Protein AF-A0A1A8GF34-F1 (afdb_monomer)

InterPro domains:
  IPR009286 Inositol-pentakisphosphate 2-kinase [PF06090] (14-112)
  IPR009286 Inositol-pentakisphosphate 2-kinase [PTHR14456] (5-123)

pLDDT: mean 77.31, std 20.71, range [37.12, 98.19]

Radius of gyration: 25.8 Å; Cα contacts (8 Å, |Δi|>4): 78; chains: 1; bounding box: 64×40×63 Å

Organism: NCBI:txid1143690

Sequence (151 aa):
LQDFPKERTRLQIDGPYNETFLEKVQKWTMEDNGSVEFAAAKVHQYRFAMTAKDCSLMVTLVSSEEEEEDNEDLPPQRHVFRPHPFSASVSILDLDPKPFDSISRQLRLDQKIVSCYLKTSGALPKGALPLLSNRITATERDDCRLLFHPM

Structure (mmCIF, N/CA/C/O backbone):
data_AF-A0A1A8GF34-F1
#
_entry.id   AF-A0A1A8GF34-F1
#
loop_
_atom_site.group_PDB
_atom_site.id
_atom_site.type_symbol
_atom_site.label_atom_id
_atom_site.label_alt_id
_atom_site.label_comp_id
_atom_site.label_asym_id
_atom_site.label_entity_id
_atom_site.label_seq_id
_atom_site.pdbx_PDB_ins_code
_atom_site.Cartn_x
_atom_site.Cartn_y
_atom_site.Cartn_z
_atom_site.occupancy
_atom_site.B_iso_or_equiv
_atom_site.auth_seq_id
_atom_site.auth_comp_id
_atom_site.auth_asym_id
_atom_site.auth_atom_id
_atom_site.pdbx_PDB_model_num
ATOM 1 N N . LEU A 1 1 ? -15.062 -2.455 11.975 1.00 71.94 1 LEU A N 1
ATOM 2 C CA . LEU A 1 1 ? -15.554 -1.565 10.889 1.00 71.94 1 LEU A CA 1
ATOM 3 C C . LEU A 1 1 ? -16.501 -2.265 9.919 1.00 71.94 1 LEU A C 1
ATOM 5 O O . LEU A 1 1 ? -17.323 -1.573 9.336 1.00 71.94 1 LEU A O 1
ATOM 9 N N . GLN A 1 2 ? -16.433 -3.592 9.747 1.00 74.69 2 GLN A N 1
ATOM 10 C CA . GLN A 1 2 ? -17.439 -4.330 8.968 1.00 74.69 2 GLN A CA 1
ATOM 11 C C . GLN A 1 2 ? -18.848 -4.174 9.572 1.00 74.69 2 GLN A C 1
ATOM 13 O O . GLN A 1 2 ? -19.808 -3.953 8.843 1.00 74.69 2 GLN A O 1
ATOM 18 N N . ASP A 1 3 ? -18.930 -4.114 10.904 1.00 85.06 3 ASP A N 1
ATOM 19 C CA . ASP A 1 3 ? -20.174 -3.864 11.651 1.00 85.06 3 ASP A CA 1
ATOM 20 C C . ASP A 1 3 ? -20.581 -2.377 11.713 1.00 85.06 3 ASP A C 1
ATOM 22 O O . ASP A 1 3 ? -21.645 -2.038 12.224 1.00 85.06 3 ASP A O 1
ATOM 26 N N . PHE A 1 4 ? -19.752 -1.470 11.176 1.00 89.38 4 PHE A N 1
ATOM 27 C CA . PHE A 1 4 ? -19.958 -0.015 11.219 1.00 89.38 4 PHE A CA 1
ATOM 28 C C . PHE A 1 4 ? -19.822 0.609 9.815 1.00 89.38 4 PHE A C 1
ATOM 30 O O . PHE A 1 4 ? -18.916 1.414 9.568 1.00 89.38 4 PHE A O 1
ATOM 37 N N . PRO A 1 5 ? -20.715 0.267 8.865 1.00 89.25 5 PRO A N 1
ATOM 38 C CA . PRO A 1 5 ? -20.575 0.655 7.458 1.00 89.25 5 PRO A CA 1
ATOM 39 C C . PRO A 1 5 ? -20.608 2.175 7.244 1.00 89.25 5 PRO A C 1
ATOM 41 O O . PRO A 1 5 ? -19.853 2.698 6.430 1.00 89.25 5 PRO A O 1
ATOM 44 N N . LYS A 1 6 ? -21.417 2.909 8.022 1.00 90.94 6 LYS A N 1
ATOM 45 C CA . LYS A 1 6 ? -21.498 4.379 7.935 1.00 90.94 6 LYS A CA 1
ATOM 46 C C . LYS A 1 6 ? -20.169 5.050 8.284 1.00 90.94 6 LYS A C 1
ATOM 48 O O . LYS A 1 6 ? -19.749 5.984 7.605 1.00 90.94 6 LYS A O 1
ATOM 53 N N . GLU A 1 7 ? -19.494 4.562 9.322 1.00 90.56 7 GLU A N 1
ATOM 54 C CA . GLU A 1 7 ? -18.187 5.091 9.716 1.00 90.56 7 GLU A CA 1
ATOM 55 C C . GLU A 1 7 ? -17.101 4.712 8.719 1.00 90.56 7 GLU A C 1
ATOM 57 O O . GLU A 1 7 ? -16.253 5.540 8.400 1.00 90.56 7 GLU A O 1
ATOM 62 N N . ARG A 1 8 ? -17.164 3.497 8.164 1.00 92.69 8 ARG A N 1
ATOM 63 C CA . ARG A 1 8 ? -16.245 3.053 7.113 1.00 92.69 8 ARG A CA 1
ATOM 64 C C . ARG A 1 8 ? -16.273 3.994 5.903 1.00 92.69 8 ARG A C 1
ATOM 66 O O . ARG A 1 8 ? -15.213 4.378 5.410 1.00 92.69 8 ARG A O 1
ATOM 73 N N . THR A 1 9 ? -17.464 4.406 5.467 1.00 91.94 9 THR A N 1
ATOM 74 C CA . THR A 1 9 ? -17.623 5.391 4.387 1.00 91.94 9 THR A CA 1
ATOM 75 C C . THR A 1 9 ? -17.153 6.782 4.816 1.00 91.94 9 THR A C 1
ATOM 77 O O . THR A 1 9 ? -16.402 7.421 4.084 1.00 91.94 9 THR A O 1
ATOM 80 N N . ARG A 1 10 ? -17.526 7.244 6.020 1.00 93.00 10 ARG A N 1
ATOM 81 C CA . ARG A 1 10 ? -17.112 8.553 6.565 1.00 93.00 10 ARG A CA 1
ATOM 82 C C . ARG A 1 10 ? -15.589 8.707 6.630 1.00 93.00 10 ARG A C 1
ATOM 84 O O . ARG A 1 10 ? -15.063 9.767 6.304 1.00 93.00 10 ARG A O 1
ATOM 91 N N . LEU A 1 11 ? -14.893 7.650 7.044 1.00 92.12 11 LEU A N 1
ATOM 92 C CA . LEU A 1 11 ? -13.434 7.595 7.182 1.00 92.12 11 LEU A CA 1
ATOM 93 C C . LEU A 1 11 ? -12.711 7.273 5.863 1.00 92.12 11 LEU A C 1
ATOM 95 O O . LEU A 1 11 ? -11.483 7.161 5.854 1.00 92.12 11 LEU A O 1
ATOM 99 N N . GLN A 1 12 ? -13.456 7.122 4.759 1.00 93.31 12 GLN A N 1
ATOM 100 C CA . GLN A 1 12 ? -12.926 6.863 3.416 1.00 93.31 12 GLN A CA 1
ATOM 101 C C . GLN A 1 12 ? -11.977 5.653 3.390 1.00 93.31 12 GLN A C 1
ATOM 103 O O . GLN A 1 12 ? -10.925 5.687 2.755 1.00 93.31 12 GLN A O 1
ATOM 108 N N . ILE A 1 13 ? -12.324 4.578 4.113 1.00 93.31 13 ILE A N 1
ATOM 109 C CA . ILE A 1 13 ? -11.448 3.404 4.268 1.00 93.31 13 ILE A CA 1
ATOM 110 C C . ILE A 1 13 ? -11.087 2.801 2.905 1.00 93.31 13 ILE A C 1
ATOM 112 O O . ILE A 1 13 ? -9.917 2.535 2.643 1.00 93.31 13 ILE A O 1
ATOM 116 N N . ASP A 1 14 ? -12.055 2.679 2.001 1.00 92.38 14 ASP A N 1
ATOM 117 C CA . ASP A 1 14 ? -11.845 2.129 0.653 1.00 92.38 14 ASP A CA 1
ATOM 118 C C . ASP A 1 14 ? -11.833 3.214 -0.435 1.00 92.38 14 ASP A C 1
ATOM 120 O O . ASP A 1 14 ? -12.047 2.933 -1.610 1.00 92.38 14 ASP A O 1
ATOM 124 N N . GLY A 1 15 ? -11.591 4.466 -0.041 1.00 91.06 15 GLY A N 1
ATOM 125 C CA . GLY A 1 15 ? -11.628 5.620 -0.931 1.00 91.06 15 GLY A CA 1
ATOM 126 C C . GLY A 1 15 ? -12.987 6.340 -0.956 1.00 91.06 15 GLY A C 1
ATOM 127 O O . GLY A 1 15 ? -13.816 6.141 -0.060 1.00 91.06 15 GLY A O 1
ATOM 128 N N . PRO A 1 16 ? -13.211 7.227 -1.944 1.00 93.06 16 PRO A N 1
ATOM 129 C CA . PRO A 1 16 ? -12.322 7.519 -3.076 1.00 93.06 16 PRO A CA 1
ATOM 130 C C . PRO A 1 16 ? -10.992 8.169 -2.653 1.00 93.06 16 PRO A C 1
ATOM 132 O O . PRO A 1 16 ? -10.953 8.970 -1.719 1.00 93.06 16 PRO A O 1
ATOM 135 N N . TYR A 1 17 ? -9.906 7.834 -3.356 1.00 91.75 17 TYR A N 1
ATOM 136 C CA . TYR A 1 17 ? -8.553 8.355 -3.113 1.00 91.75 17 TYR A CA 1
ATOM 137 C C . TYR A 1 17 ? -8.319 9.658 -3.893 1.00 91.75 17 TYR A C 1
ATOM 139 O O . TYR A 1 17 ? -7.643 9.671 -4.915 1.00 91.75 17 TYR A O 1
ATOM 147 N N . ASN A 1 18 ? -8.943 10.746 -3.442 1.00 93.25 18 ASN A N 1
ATOM 148 C CA . ASN A 1 18 ? -8.865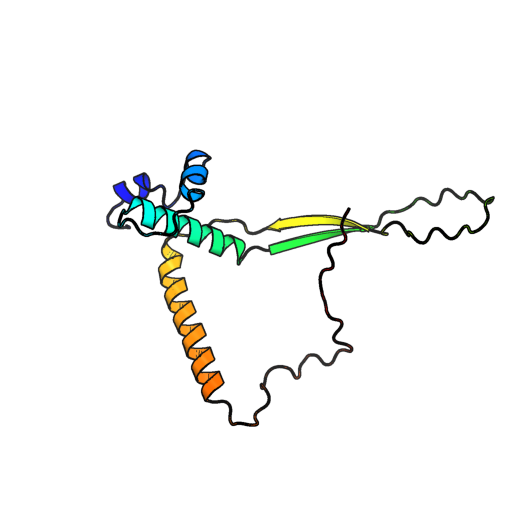 12.065 -4.080 1.00 93.25 18 ASN A CA 1
ATOM 149 C C . ASN A 1 18 ? -7.904 13.025 -3.343 1.00 93.25 18 ASN A C 1
ATOM 151 O O . ASN A 1 18 ? -7.308 12.672 -2.328 1.00 93.25 18 ASN A O 1
ATOM 155 N N . GLU A 1 19 ? -7.784 14.264 -3.819 1.00 92.19 19 GLU A N 1
ATOM 156 C CA . GLU A 1 19 ? -6.913 15.289 -3.216 1.00 92.19 19 GLU A CA 1
ATOM 157 C C . GLU A 1 19 ? -7.233 15.544 -1.735 1.00 92.19 19 GLU A C 1
ATOM 159 O O . GLU A 1 19 ? -6.339 15.526 -0.893 1.00 92.19 19 GLU A O 1
ATOM 164 N N . THR A 1 20 ? -8.518 15.655 -1.376 1.00 89.81 20 THR A N 1
ATOM 165 C CA . THR A 1 20 ? -8.930 15.859 0.028 1.00 89.81 20 THR A CA 1
ATOM 166 C C . THR A 1 20 ? -8.515 14.706 0.942 1.00 89.81 20 THR A C 1
ATOM 168 O O . THR A 1 20 ? -8.283 14.895 2.136 1.00 89.81 20 THR A O 1
ATOM 171 N N . PHE A 1 21 ? -8.442 13.490 0.399 1.00 90.31 21 PHE A N 1
ATOM 172 C CA . PHE A 1 21 ? -7.942 12.328 1.114 1.00 90.31 21 PHE A CA 1
ATOM 173 C C . PHE A 1 21 ? -6.422 12.424 1.302 1.00 90.31 21 PHE A C 1
ATOM 175 O O . PHE A 1 21 ? -5.935 12.214 2.413 1.00 90.31 21 PHE A O 1
ATOM 182 N N . LEU A 1 22 ? -5.682 12.807 0.256 1.00 89.00 22 LEU A N 1
ATOM 183 C CA . LEU A 1 22 ? -4.230 12.995 0.326 1.00 89.00 22 LEU A CA 1
ATOM 184 C C . LEU A 1 22 ? -3.841 14.048 1.369 1.00 89.00 22 LEU A C 1
ATOM 186 O O . LEU A 1 22 ? -2.985 13.776 2.207 1.00 89.00 22 LEU A O 1
ATOM 190 N N . GLU A 1 23 ? -4.528 15.190 1.406 1.00 88.00 23 GLU A N 1
ATOM 191 C CA . GLU A 1 23 ? -4.292 16.237 2.408 1.00 88.00 23 GLU A CA 1
ATOM 192 C C . GLU A 1 23 ? -4.478 15.738 3.849 1.00 88.00 23 GLU A C 1
ATOM 194 O O . GLU A 1 23 ? -3.720 16.110 4.748 1.00 88.00 23 GLU A O 1
ATOM 199 N N . LYS A 1 24 ? -5.478 14.878 4.095 1.00 83.88 24 LYS A N 1
ATOM 200 C CA . LYS A 1 24 ? -5.706 14.277 5.421 1.00 83.88 24 LYS A CA 1
ATOM 201 C C . LYS A 1 24 ? -4.575 13.332 5.804 1.00 83.88 24 LYS A C 1
ATOM 203 O O . LYS A 1 24 ? -4.121 13.361 6.944 1.00 83.88 24 LYS A O 1
ATOM 208 N N . VAL A 1 25 ? -4.129 12.498 4.866 1.00 84.31 25 VAL A N 1
ATOM 209 C CA . VAL A 1 25 ? -3.075 11.506 5.110 1.00 84.31 25 VAL A CA 1
ATOM 210 C C . VAL A 1 25 ? -1.703 12.164 5.250 1.00 84.31 25 VAL A C 1
ATOM 212 O O . VAL A 1 25 ? -0.880 11.689 6.029 1.00 84.31 25 VAL A O 1
ATOM 215 N N . GLN A 1 26 ? -1.458 13.277 4.559 1.00 84.62 26 GLN A N 1
ATOM 216 C CA . GLN A 1 26 ? -0.196 14.014 4.616 1.00 84.62 26 GLN A CA 1
ATOM 217 C C . GLN A 1 26 ? -0.016 14.807 5.919 1.00 84.62 26 GLN A C 1
ATOM 219 O O . GLN A 1 26 ? 1.073 15.301 6.185 1.00 84.62 26 GLN A O 1
ATOM 224 N N . LYS A 1 27 ? -1.033 14.931 6.779 1.00 80.50 27 LYS A N 1
ATOM 225 C CA . LYS A 1 27 ? -0.851 15.545 8.102 1.00 80.50 27 LYS A CA 1
ATOM 226 C C . LYS A 1 27 ? -0.071 14.593 9.017 1.00 80.50 27 LYS A C 1
ATOM 228 O O . LYS A 1 27 ? -0.600 13.609 9.531 1.00 80.50 27 LYS A O 1
ATOM 233 N N . TRP A 1 28 ? 1.209 14.895 9.226 1.00 66.94 28 TRP A N 1
ATOM 234 C CA . TRP A 1 28 ? 2.100 14.138 10.106 1.00 66.94 28 TRP A CA 1
ATOM 235 C C . TRP A 1 28 ? 1.992 14.651 11.538 1.00 66.94 28 TRP A C 1
ATOM 237 O O . TRP A 1 28 ? 2.671 15.595 11.928 1.00 66.94 28 TRP A O 1
ATOM 247 N N . THR A 1 29 ? 1.151 14.009 12.341 1.00 73.56 29 THR A N 1
ATOM 248 C CA . THR A 1 29 ? 1.198 14.148 13.802 1.00 73.56 29 THR A CA 1
ATOM 249 C C . THR A 1 29 ? 1.824 12.882 14.386 1.00 73.56 29 THR A C 1
ATOM 251 O O . THR A 1 29 ? 1.497 11.765 13.966 1.00 73.56 29 THR A O 1
ATOM 254 N N . MET A 1 30 ? 2.801 13.050 15.279 1.00 72.38 30 MET A N 1
ATOM 255 C CA . MET A 1 30 ? 3.493 11.941 15.954 1.00 72.38 30 MET A CA 1
ATOM 256 C C . MET A 1 30 ? 2.726 11.467 17.190 1.00 72.38 30 MET A C 1
ATOM 258 O O . MET A 1 30 ? 2.735 10.279 17.496 1.00 72.38 30 MET A O 1
ATOM 262 N N . GLU A 1 31 ? 2.045 12.388 17.866 1.00 85.94 31 GLU A N 1
ATOM 263 C CA . GLU A 1 31 ? 1.323 12.118 19.104 1.00 85.94 31 GLU A CA 1
ATOM 264 C C . GLU A 1 31 ? -0.088 11.612 18.820 1.00 85.94 31 GLU A C 1
ATOM 266 O O . GLU A 1 31 ? -0.819 12.183 18.007 1.00 85.94 31 GLU A O 1
ATOM 271 N N . ASP A 1 32 ? -0.455 10.532 19.508 1.00 89.06 32 ASP A N 1
ATOM 272 C CA . ASP A 1 32 ? -1.809 10.002 19.488 1.00 89.06 32 ASP A CA 1
ATOM 273 C C . ASP A 1 32 ? -2.712 10.872 20.362 1.00 89.06 32 ASP A C 1
ATOM 275 O O . ASP A 1 32 ? -2.531 10.972 21.575 1.00 89.06 32 ASP A O 1
ATOM 279 N N . ASN A 1 33 ? -3.687 11.516 19.727 1.00 87.19 33 ASN A N 1
ATOM 280 C CA . ASN A 1 33 ? -4.694 12.332 20.398 1.00 87.19 33 ASN A CA 1
ATOM 281 C C . ASN A 1 33 ? -5.938 11.520 20.813 1.00 87.19 33 ASN A C 1
ATOM 283 O O . ASN A 1 33 ? -6.921 12.101 21.272 1.00 87.19 33 ASN A O 1
ATOM 287 N N . GLY A 1 34 ? -5.923 10.197 20.618 1.00 89.25 34 GLY A N 1
ATOM 288 C CA . GLY A 1 34 ? -7.007 9.276 20.956 1.00 89.25 34 GLY A CA 1
ATOM 289 C C . GLY A 1 34 ? -8.218 9.340 20.021 1.00 89.25 34 GLY A C 1
ATOM 290 O O . GLY A 1 34 ? -9.217 8.666 20.274 1.00 89.25 34 GLY A O 1
ATOM 291 N N . SER A 1 35 ? -8.174 10.140 18.950 1.00 91.38 35 SER A N 1
ATOM 292 C CA . SER A 1 35 ? -9.288 10.276 18.007 1.00 91.38 35 SER A CA 1
ATOM 293 C C . SER A 1 35 ? -9.289 9.160 16.956 1.00 91.38 35 SER A C 1
ATOM 295 O O . SER A 1 35 ? -8.255 8.714 16.452 1.00 91.38 35 SER A O 1
ATOM 297 N N . VAL A 1 36 ? -10.495 8.739 16.564 1.00 90.62 36 VAL A N 1
ATOM 298 C CA . VAL A 1 36 ? -10.706 7.738 15.507 1.00 90.62 36 VAL A CA 1
ATOM 299 C C . VAL A 1 36 ? -10.193 8.245 14.157 1.00 90.62 36 VAL A C 1
ATOM 301 O O . VAL A 1 36 ? -9.677 7.469 13.357 1.00 90.62 36 VAL A O 1
ATOM 304 N N . GLU A 1 37 ? -10.295 9.548 13.900 1.00 89.75 37 GLU A N 1
ATOM 305 C CA . GLU A 1 37 ? -9.779 10.196 12.695 1.00 89.75 37 GLU A CA 1
ATOM 306 C C . GLU A 1 37 ? -8.253 10.091 12.618 1.00 89.75 37 GLU A C 1
ATOM 308 O O . GLU A 1 37 ? -7.714 9.794 11.550 1.00 89.75 37 GLU A O 1
ATOM 313 N N . PHE A 1 38 ? -7.561 10.278 13.747 1.00 90.12 38 PHE A N 1
ATOM 314 C CA . PHE A 1 38 ? -6.112 10.102 13.823 1.00 90.12 38 PHE A CA 1
ATOM 315 C C . PHE A 1 38 ? -5.716 8.645 13.565 1.00 90.12 38 PHE A C 1
ATOM 317 O O . PHE A 1 38 ? -4.868 8.373 12.709 1.00 90.12 38 PHE A O 1
ATOM 324 N N . ALA A 1 39 ? -6.382 7.697 14.231 1.00 91.50 39 ALA A N 1
ATOM 325 C CA . ALA A 1 39 ? -6.144 6.272 14.018 1.00 91.50 39 ALA A CA 1
ATOM 326 C C . ALA A 1 39 ? -6.388 5.864 12.552 1.00 91.50 39 ALA A C 1
ATOM 328 O O . ALA A 1 39 ? -5.575 5.154 11.956 1.00 91.50 39 ALA A O 1
ATOM 329 N N . ALA A 1 40 ? -7.465 6.359 11.934 1.00 92.06 40 ALA A N 1
ATOM 330 C CA . ALA A 1 40 ? -7.765 6.117 10.525 1.00 92.06 40 ALA A CA 1
ATOM 331 C C . ALA A 1 40 ? -6.688 6.703 9.596 1.00 92.06 40 ALA A C 1
ATOM 333 O O . ALA A 1 40 ? -6.258 6.028 8.660 1.00 92.06 40 ALA A O 1
ATOM 334 N N . ALA A 1 41 ? -6.196 7.915 9.867 1.00 91.44 41 ALA A N 1
ATOM 335 C CA . ALA A 1 41 ? -5.103 8.512 9.101 1.00 91.44 41 ALA A CA 1
ATOM 336 C C . ALA A 1 41 ? -3.817 7.670 9.19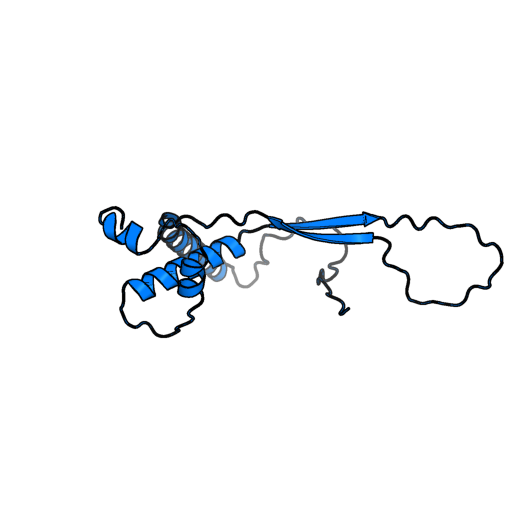0 1.00 91.44 41 ALA A C 1
ATOM 338 O O . ALA A 1 41 ? -3.190 7.405 8.164 1.00 91.44 41 ALA A O 1
ATOM 339 N N . LYS A 1 42 ? -3.461 7.164 10.380 1.00 92.44 42 LYS A N 1
ATOM 340 C CA . LYS A 1 42 ? -2.312 6.256 10.560 1.00 92.44 42 LYS A CA 1
ATOM 341 C C . LYS A 1 42 ? -2.484 4.934 9.822 1.00 92.44 42 LYS A C 1
ATOM 343 O O . LYS A 1 42 ? -1.537 4.446 9.209 1.00 92.44 42 LYS A O 1
ATOM 348 N N . VAL A 1 43 ? -3.691 4.377 9.827 1.00 93.56 43 VAL A N 1
ATOM 349 C CA . VAL A 1 43 ? -4.027 3.185 9.039 1.00 93.56 43 VAL A CA 1
ATOM 350 C C . VAL A 1 43 ? -3.827 3.435 7.542 1.00 93.56 43 VAL A C 1
ATOM 352 O O . VAL A 1 43 ? -3.251 2.592 6.854 1.00 93.56 43 VAL A O 1
ATOM 355 N N . HIS A 1 44 ? -4.253 4.588 7.027 1.00 94.31 44 HIS A N 1
ATOM 356 C CA . HIS A 1 44 ? -4.036 4.958 5.625 1.00 94.31 44 HIS A CA 1
ATOM 357 C C . HIS A 1 44 ? -2.551 5.133 5.296 1.00 94.31 44 HIS A C 1
ATOM 359 O O . HIS A 1 44 ? -2.077 4.548 4.323 1.00 94.31 44 HIS A O 1
ATOM 365 N N . GLN A 1 45 ? -1.792 5.836 6.146 1.00 93.12 45 GLN A N 1
ATOM 366 C CA . GLN A 1 45 ? -0.331 5.962 6.019 1.00 93.12 45 GLN A CA 1
ATOM 367 C C . GLN A 1 45 ? 0.354 4.588 5.986 1.00 93.12 45 GLN A C 1
ATOM 369 O O . GLN A 1 45 ? 1.203 4.334 5.132 1.00 93.12 45 GLN A O 1
ATOM 374 N N . TYR A 1 46 ? -0.044 3.674 6.877 1.00 95.00 46 TYR A N 1
ATOM 375 C CA . TYR A 1 46 ? 0.476 2.309 6.902 1.00 95.00 46 TYR A CA 1
ATOM 376 C C . TYR A 1 46 ? 0.207 1.576 5.585 1.00 95.00 46 TYR A C 1
ATOM 378 O O . TYR A 1 46 ? 1.111 0.954 5.034 1.00 95.00 46 TYR A O 1
ATOM 386 N N . ARG A 1 47 ? -1.014 1.662 5.047 1.00 95.38 47 ARG A N 1
ATOM 387 C CA . ARG A 1 47 ? -1.379 0.989 3.791 1.00 95.38 47 ARG A CA 1
ATOM 388 C C . ARG A 1 47 ? -0.588 1.523 2.602 1.00 95.38 47 ARG A C 1
ATOM 390 O O . ARG A 1 47 ? -0.133 0.720 1.794 1.00 95.38 47 ARG A O 1
ATOM 397 N N . PHE A 1 48 ? -0.347 2.832 2.542 1.00 93.62 48 PHE A N 1
ATOM 398 C CA . PHE A 1 48 ? 0.544 3.414 1.541 1.00 93.62 48 PHE A CA 1
ATOM 399 C C . PHE A 1 48 ? 1.976 2.915 1.669 1.00 93.62 48 PHE A C 1
ATOM 401 O O . PHE A 1 48 ? 2.56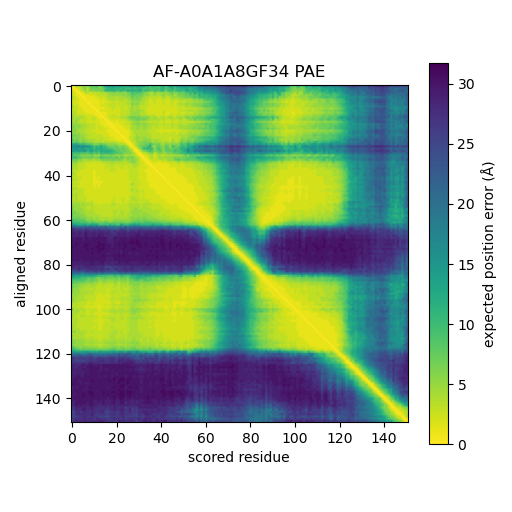9 2.497 0.678 1.00 93.62 48 PHE A O 1
ATOM 408 N N . ALA A 1 49 ? 2.508 2.880 2.891 1.00 94.75 49 ALA A N 1
ATOM 409 C CA . ALA A 1 49 ? 3.835 2.333 3.133 1.00 94.75 49 ALA A CA 1
ATOM 410 C C . ALA A 1 49 ? 3.919 0.851 2.735 1.00 94.75 49 ALA A C 1
ATOM 412 O O . ALA A 1 49 ? 4.926 0.422 2.187 1.00 94.75 49 ALA A O 1
ATOM 413 N N . MET A 1 50 ? 2.869 0.062 2.973 1.00 96.94 50 MET A N 1
ATOM 414 C CA . MET A 1 50 ? 2.823 -1.344 2.566 1.00 96.94 50 MET A CA 1
ATOM 415 C C . MET A 1 50 ? 2.718 -1.533 1.048 1.00 96.94 50 MET A C 1
ATOM 417 O O . MET A 1 50 ? 3.235 -2.525 0.547 1.00 96.94 50 MET A O 1
ATOM 421 N N . THR A 1 51 ? 2.083 -0.614 0.317 1.00 96.44 51 THR A N 1
ATOM 422 C CA . THR A 1 51 ? 2.116 -0.602 -1.155 1.00 96.44 51 THR A CA 1
ATOM 423 C C . THR A 1 51 ? 3.508 -0.241 -1.661 1.00 96.44 51 THR A C 1
ATOM 425 O O . THR A 1 51 ? 4.077 -0.997 -2.435 1.00 96.44 51 THR A O 1
ATOM 428 N N . ALA A 1 52 ? 4.112 0.835 -1.153 1.00 96.62 52 ALA A N 1
ATOM 429 C CA . ALA A 1 52 ? 5.453 1.258 -1.561 1.00 96.62 52 ALA A CA 1
ATOM 430 C C . ALA A 1 52 ? 6.563 0.248 -1.200 1.00 96.62 52 ALA A C 1
ATOM 432 O O . ALA A 1 52 ? 7.597 0.202 -1.852 1.00 96.62 52 ALA A O 1
ATOM 433 N N . LYS A 1 53 ? 6.371 -0.572 -0.158 1.00 96.50 53 LYS A N 1
ATOM 434 C CA . LYS A 1 53 ? 7.299 -1.663 0.199 1.00 96.50 53 LYS A CA 1
ATOM 435 C C . LYS A 1 53 ? 7.240 -2.857 -0.753 1.00 96.50 53 LYS A C 1
ATOM 437 O O . LYS A 1 53 ? 8.168 -3.656 -0.751 1.00 96.50 53 LYS A O 1
ATOM 442 N N . ASP A 1 54 ? 6.143 -3.006 -1.485 1.00 96.62 54 ASP A N 1
ATOM 443 C CA . ASP A 1 54 ? 5.813 -4.191 -2.284 1.00 96.62 54 ASP A CA 1
ATOM 444 C C . ASP A 1 54 ? 5.515 -3.800 -3.743 1.00 96.62 54 ASP A C 1
ATOM 446 O O . ASP A 1 54 ? 4.728 -4.463 -4.413 1.00 96.62 54 ASP A O 1
ATOM 450 N N . CYS A 1 55 ? 6.089 -2.677 -4.195 1.00 97.94 55 CYS A N 1
ATOM 451 C CA . CYS A 1 55 ? 6.015 -2.194 -5.569 1.00 97.94 55 CYS A CA 1
ATOM 452 C C . CYS A 1 55 ? 7.277 -2.577 -6.351 1.00 97.94 55 CYS A C 1
ATOM 454 O O . CYS A 1 55 ? 8.351 -2.755 -5.769 1.00 97.94 55 CYS A O 1
ATOM 456 N N . SER A 1 56 ? 7.170 -2.632 -7.676 1.00 97.50 56 SER A N 1
ATOM 457 C CA . SER A 1 56 ? 8.288 -2.990 -8.555 1.00 97.50 56 SER A CA 1
ATOM 458 C C . SER A 1 56 ? 8.900 -1.754 -9.219 1.00 97.50 56 SER A C 1
ATOM 460 O O . SER A 1 56 ? 8.195 -0.806 -9.561 1.00 97.50 56 SER A O 1
ATOM 462 N N . LEU A 1 57 ? 10.216 -1.773 -9.444 1.00 97.25 57 LEU A N 1
ATOM 463 C CA . LEU A 1 57 ? 10.924 -0.781 -10.259 1.00 97.25 57 LEU A CA 1
ATOM 464 C C . LEU A 1 57 ? 11.286 -1.403 -11.607 1.00 97.25 57 LEU A C 1
ATOM 466 O O . LEU A 1 57 ? 12.021 -2.388 -11.655 1.00 97.25 57 LEU A O 1
ATOM 470 N N . MET A 1 58 ? 10.797 -0.816 -12.696 1.00 96.88 58 MET A N 1
ATOM 471 C CA . MET A 1 58 ? 11.143 -1.216 -14.056 1.00 96.88 58 MET A CA 1
ATOM 472 C C . MET A 1 58 ? 12.097 -0.192 -14.668 1.00 96.88 58 MET A C 1
ATOM 474 O O . MET A 1 58 ? 11.738 0.971 -14.855 1.00 96.88 58 MET A O 1
ATOM 478 N N . VAL A 1 59 ? 13.310 -0.646 -14.988 1.00 96.69 59 VAL A N 1
ATOM 479 C CA . VAL A 1 59 ? 14.363 0.148 -15.629 1.00 96.69 59 VAL A CA 1
ATOM 480 C C . VAL A 1 59 ? 14.500 -0.306 -17.077 1.00 96.69 59 VAL A C 1
ATOM 482 O O . VAL A 1 59 ? 14.779 -1.472 -17.339 1.00 96.69 59 VAL A O 1
ATOM 485 N N . THR A 1 60 ? 14.295 0.615 -18.012 1.00 94.94 60 THR A N 1
ATOM 486 C CA . THR A 1 60 ? 14.452 0.384 -19.452 1.00 94.94 60 THR A CA 1
ATOM 487 C C . THR A 1 60 ? 15.721 1.073 -19.927 1.00 94.94 60 THR A C 1
ATOM 489 O O . THR A 1 60 ? 15.901 2.256 -19.651 1.00 94.94 60 THR A O 1
ATOM 492 N N . LEU A 1 61 ? 16.579 0.343 -20.638 1.00 92.56 61 LEU A N 1
ATOM 493 C CA . LEU A 1 61 ? 17.787 0.861 -21.279 1.00 92.56 61 LEU A CA 1
ATOM 494 C C . LEU A 1 61 ? 17.637 0.685 -22.790 1.00 92.56 61 LEU A C 1
ATOM 496 O O . LEU A 1 61 ? 17.374 -0.421 -23.257 1.00 92.56 61 LEU A O 1
ATOM 500 N N . VAL A 1 62 ? 17.789 1.769 -23.541 1.00 90.88 62 VAL A N 1
ATOM 501 C CA . VAL A 1 62 ? 17.694 1.784 -25.005 1.00 90.88 62 VAL A CA 1
ATOM 502 C C . VAL A 1 62 ? 19.027 2.248 -25.555 1.00 90.88 62 VAL A C 1
ATOM 504 O O . VAL A 1 62 ? 19.503 3.298 -25.135 1.00 90.88 62 VAL A O 1
ATOM 507 N N . SER A 1 63 ?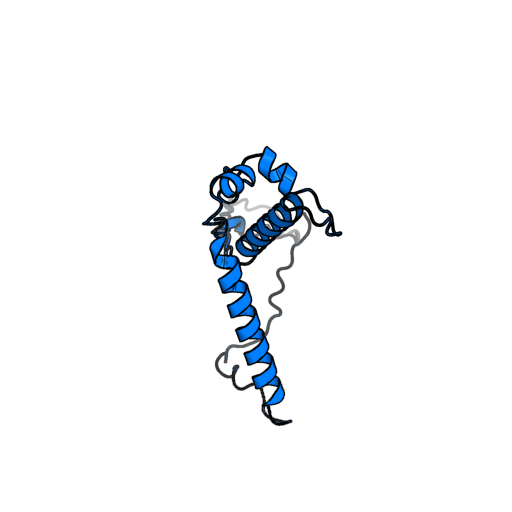 19.635 1.476 -26.458 1.00 87.44 63 SER A N 1
ATOM 508 C CA . SER A 1 63 ? 20.898 1.869 -27.091 1.00 87.44 63 SER A CA 1
ATOM 509 C C . SER A 1 63 ? 20.700 3.182 -27.839 1.00 87.44 63 SER A C 1
ATOM 511 O O . SER A 1 63 ? 19.752 3.306 -28.611 1.00 87.44 63 SER A O 1
ATOM 513 N N . SER A 1 64 ? 21.571 4.157 -27.600 1.00 69.75 64 SER A N 1
ATOM 514 C CA . SER A 1 64 ? 21.644 5.346 -28.440 1.00 69.75 64 SER A CA 1
ATOM 515 C C . SER A 1 64 ? 22.486 4.961 -29.649 1.00 69.75 64 SER A C 1
ATOM 517 O O . SER A 1 64 ? 23.697 4.801 -29.521 1.00 69.75 64 SER A O 1
ATOM 519 N N . GLU A 1 65 ? 21.855 4.711 -30.795 1.00 62.62 65 GLU A N 1
ATOM 520 C CA . GLU A 1 65 ? 22.580 4.637 -32.063 1.00 62.62 65 GLU A CA 1
ATOM 521 C C . GLU A 1 65 ? 23.070 6.057 -32.364 1.00 62.62 65 GLU A C 1
ATOM 523 O O . GLU A 1 65 ? 22.311 6.918 -32.803 1.00 62.62 65 GLU A O 1
ATOM 528 N N . GLU A 1 66 ? 24.325 6.341 -32.019 1.00 56.38 66 GLU A N 1
ATOM 529 C CA . GLU A 1 66 ? 25.045 7.432 -32.660 1.00 56.38 66 GLU A CA 1
ATOM 530 C C . GLU A 1 66 ? 25.236 6.981 -34.112 1.00 56.38 66 GLU A C 1
ATOM 532 O O . GLU A 1 66 ? 25.999 6.053 -34.381 1.00 56.38 66 GLU A O 1
ATOM 537 N N . GLU A 1 67 ? 24.480 7.567 -35.044 1.00 51.22 67 GLU A N 1
ATOM 538 C CA . GLU A 1 67 ? 24.876 7.543 -36.448 1.00 51.22 67 GLU A CA 1
ATOM 539 C C . GLU A 1 67 ? 26.252 8.219 -36.499 1.00 51.22 67 GLU A C 1
ATOM 541 O O . GLU A 1 67 ? 26.361 9.440 -36.375 1.00 51.22 67 GLU A O 1
ATOM 546 N N . GLU A 1 68 ? 27.318 7.417 -36.586 1.00 50.66 68 GLU A N 1
ATOM 547 C CA . GLU A 1 68 ? 28.632 7.891 -37.007 1.00 50.66 68 GLU A CA 1
ATOM 548 C C . GLU A 1 68 ? 28.460 8.433 -38.431 1.00 50.66 68 GLU A C 1
ATOM 550 O O . GLU A 1 68 ? 28.573 7.711 -39.420 1.00 50.66 68 GLU A O 1
ATOM 555 N N . GLU A 1 69 ? 28.117 9.716 -38.547 1.00 50.44 69 GLU A N 1
ATOM 556 C CA . GLU A 1 69 ? 28.334 10.450 -39.781 1.00 50.44 69 GLU A CA 1
ATOM 557 C C . GLU A 1 69 ? 29.853 10.595 -39.912 1.00 50.44 69 GLU A C 1
ATOM 559 O O . GLU A 1 69 ? 30.484 11.412 -39.238 1.00 50.44 69 GLU A O 1
ATOM 564 N N . ASP A 1 70 ? 30.415 9.689 -40.709 1.00 48.38 70 ASP A N 1
ATOM 565 C CA . ASP A 1 70 ? 31.817 9.519 -41.083 1.00 48.38 70 ASP A CA 1
ATOM 566 C C . ASP A 1 70 ? 32.451 10.860 -41.509 1.00 48.38 70 ASP A C 1
ATOM 568 O O . ASP A 1 70 ? 32.494 11.221 -42.684 1.00 48.38 70 ASP A O 1
ATOM 572 N N . ASN A 1 71 ? 32.900 11.656 -40.535 1.00 46.41 71 ASN A N 1
ATOM 573 C CA . ASN A 1 71 ? 33.757 12.818 -40.749 1.00 46.41 71 ASN A CA 1
ATOM 574 C C . ASN A 1 71 ? 35.207 12.386 -40.521 1.00 46.41 71 ASN A C 1
ATOM 576 O O . ASN A 1 71 ? 35.825 12.656 -39.487 1.00 46.41 71 ASN A O 1
ATOM 580 N N . GLU A 1 72 ? 35.733 11.696 -41.527 1.00 53.50 72 GLU A N 1
ATOM 581 C CA . GLU A 1 72 ? 37.155 11.471 -41.768 1.00 53.50 72 GLU A CA 1
ATOM 582 C C . GLU A 1 72 ? 37.885 12.825 -41.889 1.00 53.50 72 GLU A C 1
ATOM 584 O O . GLU A 1 72 ? 38.113 13.250 -43.011 1.00 53.50 72 GLU A O 1
ATOM 589 N N . ASP A 1 73 ? 38.197 13.546 -40.791 1.00 51.53 73 ASP A N 1
ATOM 590 C CA . ASP A 1 73 ? 39.220 14.625 -40.819 1.00 51.53 73 ASP A CA 1
ATOM 591 C C . ASP A 1 73 ? 39.643 15.296 -39.478 1.00 51.53 73 ASP A C 1
ATOM 593 O O . ASP A 1 73 ? 40.242 16.376 -39.509 1.00 51.53 73 ASP A O 1
ATOM 597 N N . LEU A 1 74 ? 39.429 14.729 -38.273 1.00 42.28 74 LEU A N 1
ATOM 598 C CA . LEU A 1 74 ? 39.909 15.381 -37.025 1.00 42.28 74 LEU A CA 1
ATOM 599 C 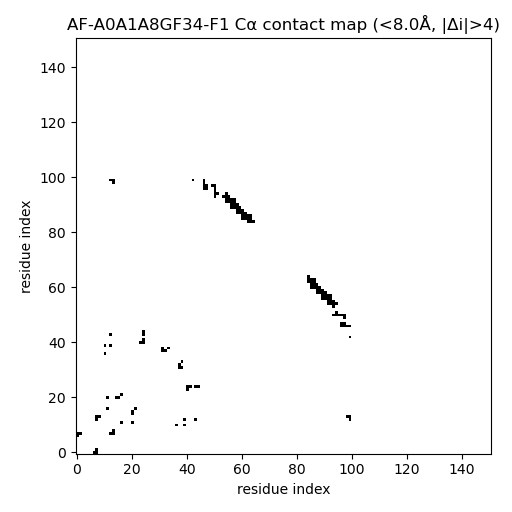C . LEU A 1 74 ? 40.639 14.461 -36.017 1.00 42.28 74 LEU A C 1
ATOM 601 O O . LEU A 1 74 ? 40.263 13.305 -35.830 1.00 42.28 74 LEU A O 1
ATOM 605 N N . PRO A 1 75 ? 41.711 14.958 -35.351 1.00 42.59 75 PRO A N 1
ATOM 606 C CA . PRO A 1 75 ? 42.619 14.147 -34.536 1.00 42.59 75 PRO A CA 1
ATOM 607 C C . PRO A 1 75 ? 41.983 13.708 -33.204 1.00 42.59 75 PRO A C 1
ATOM 609 O O . PRO A 1 75 ? 41.084 14.383 -32.700 1.00 42.59 75 PRO A O 1
ATOM 612 N N . PRO A 1 76 ? 42.489 12.630 -32.562 1.00 43.16 76 PRO A N 1
ATOM 613 C CA . PRO A 1 76 ? 41.865 12.019 -31.392 1.00 43.16 76 PRO A CA 1
ATOM 614 C C . PRO A 1 76 ? 42.107 12.875 -30.142 1.00 43.16 76 PRO A C 1
ATOM 616 O O . PRO A 1 76 ? 43.002 12.617 -29.330 1.00 43.16 76 PRO A O 1
ATOM 619 N N . GLN A 1 77 ? 41.315 13.932 -29.979 1.00 44.00 77 GLN A N 1
ATOM 620 C CA . GLN A 1 77 ? 41.299 14.721 -28.762 1.00 44.00 77 GLN A CA 1
ATOM 621 C C . GLN A 1 77 ? 40.541 13.936 -27.690 1.00 44.00 77 GLN A C 1
ATOM 623 O O . GLN A 1 77 ? 39.366 13.609 -27.823 1.00 44.00 77 GLN A O 1
ATOM 628 N N . ARG A 1 78 ? 41.268 13.595 -26.624 1.00 43.91 78 ARG A N 1
ATOM 629 C CA . ARG A 1 78 ? 40.806 12.860 -25.444 1.00 43.91 78 ARG A CA 1
ATOM 630 C C . ARG A 1 78 ? 39.646 13.586 -24.748 1.00 43.91 78 ARG A C 1
ATOM 632 O O . ARG A 1 78 ? 39.855 14.279 -23.756 1.00 43.91 78 ARG A O 1
ATOM 639 N N . HIS A 1 79 ? 38.426 13.388 -25.226 1.00 44.44 79 HIS A N 1
ATOM 640 C CA . HIS A 1 79 ? 37.210 13.696 -24.485 1.00 44.44 79 HIS A CA 1
ATOM 641 C C . HIS A 1 79 ? 36.880 12.493 -23.593 1.00 44.44 79 HIS A C 1
ATOM 643 O O . HIS A 1 79 ? 36.298 11.505 -24.023 1.00 44.44 79 HIS A O 1
ATOM 649 N N . VAL A 1 80 ? 37.300 12.556 -22.326 1.00 46.06 80 VAL A N 1
ATOM 650 C CA . VAL A 1 80 ? 37.097 11.512 -21.292 1.00 46.06 80 VAL A CA 1
ATOM 651 C C . VAL A 1 80 ? 35.649 11.503 -20.760 1.00 46.06 80 VAL A C 1
ATOM 653 O O . VAL A 1 80 ? 35.376 11.090 -19.642 1.00 46.06 80 VAL A O 1
ATOM 656 N N . PHE A 1 81 ? 34.692 11.937 -21.574 1.00 47.69 81 PHE A N 1
ATOM 657 C CA . PHE A 1 81 ? 33.266 11.793 -21.313 1.00 47.69 81 PHE A CA 1
ATOM 658 C C . PHE A 1 81 ? 32.672 11.072 -22.513 1.00 47.69 81 PHE A C 1
ATOM 660 O O . PHE A 1 81 ? 32.211 11.705 -23.456 1.00 47.69 81 PHE A O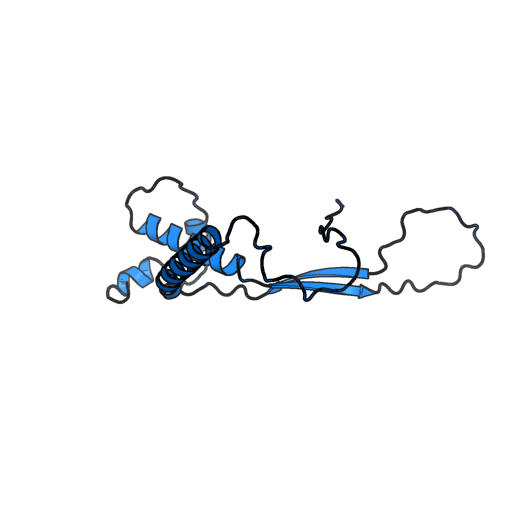 1
ATOM 667 N N . ARG A 1 82 ? 32.738 9.734 -22.497 1.00 53.50 82 ARG A N 1
ATOM 668 C CA . ARG A 1 82 ? 31.893 8.947 -23.398 1.00 53.50 82 ARG A CA 1
ATOM 669 C C . ARG A 1 82 ? 30.437 9.286 -23.070 1.00 53.50 82 ARG A C 1
ATOM 671 O O . ARG A 1 82 ? 30.062 9.128 -21.900 1.00 53.50 82 ARG A O 1
ATOM 678 N N . PRO A 1 83 ? 29.627 9.704 -24.052 1.00 58.66 83 PRO A N 1
ATOM 679 C CA . PRO A 1 83 ? 28.181 9.683 -23.910 1.00 58.66 83 PRO A CA 1
ATOM 680 C C . PRO A 1 83 ? 27.767 8.284 -23.452 1.00 58.66 83 PRO A C 1
ATOM 682 O O . PRO A 1 83 ? 28.366 7.279 -23.848 1.00 58.66 83 PRO A O 1
ATOM 685 N N . HIS A 1 84 ? 26.815 8.200 -22.525 1.00 60.09 84 HIS A N 1
ATOM 686 C CA . HIS A 1 84 ? 26.316 6.893 -22.119 1.00 60.09 84 HIS A CA 1
ATOM 687 C C . HIS A 1 84 ? 25.689 6.218 -23.346 1.00 60.09 84 HIS A C 1
ATOM 689 O O . HIS A 1 84 ? 24.796 6.810 -23.947 1.00 60.09 84 HIS A O 1
ATOM 695 N N . PRO A 1 85 ? 26.097 4.984 -23.699 1.00 76.19 85 PRO A N 1
ATOM 696 C CA . PRO A 1 85 ? 25.607 4.302 -24.899 1.00 76.19 85 PRO A CA 1
ATOM 697 C C . PRO A 1 85 ? 24.123 3.926 -24.803 1.00 76.19 85 PRO A C 1
ATOM 699 O O . PRO A 1 85 ? 23.572 3.350 -25.734 1.00 76.19 85 PRO A O 1
ATOM 702 N N . PHE A 1 86 ? 23.467 4.232 -23.680 1.00 82.25 86 PHE A N 1
ATOM 703 C CA . PHE A 1 86 ? 22.071 3.929 -23.433 1.00 82.25 86 PHE A CA 1
ATOM 704 C C . PHE A 1 86 ? 21.329 5.145 -22.881 1.00 82.25 86 PHE A C 1
ATOM 706 O O . PHE A 1 86 ? 21.762 5.761 -21.906 1.00 82.25 86 PHE A O 1
ATOM 713 N N . SER A 1 87 ? 20.155 5.416 -23.444 1.00 88.50 87 SER A N 1
ATOM 714 C CA . SER A 1 87 ? 19.119 6.210 -22.792 1.00 88.50 87 SER A CA 1
ATOM 715 C C . SER A 1 87 ? 18.374 5.338 -21.783 1.00 88.50 87 SER A C 1
ATOM 717 O O . SER A 1 87 ? 17.973 4.218 -22.103 1.00 88.50 87 SER A O 1
ATOM 719 N N . ALA A 1 88 ? 18.182 5.842 -20.564 1.00 90.62 88 ALA A N 1
ATOM 720 C CA . ALA A 1 88 ? 17.524 5.112 -19.485 1.00 90.62 88 ALA A CA 1
ATOM 721 C C . ALA A 1 88 ? 16.181 5.749 -19.102 1.00 90.62 88 ALA A C 1
ATOM 723 O O . ALA A 1 88 ? 16.056 6.970 -19.046 1.00 90.62 88 ALA A O 1
ATOM 724 N N . SER A 1 89 ? 15.192 4.919 -18.777 1.00 94.00 89 SER A N 1
ATOM 725 C CA . SER A 1 89 ? 13.925 5.345 -18.175 1.00 94.00 89 SER A CA 1
ATOM 726 C C . SER A 1 89 ? 13.556 4.426 -17.016 1.00 94.00 89 SER A C 1
ATOM 728 O O . SER A 1 89 ? 13.788 3.218 -17.078 1.00 94.00 89 SER A O 1
ATOM 730 N N . VAL A 1 90 ? 12.991 4.993 -15.949 1.00 96.62 90 VAL A N 1
ATOM 731 C CA . VAL A 1 90 ? 12.582 4.263 -14.743 1.00 96.62 90 VAL A CA 1
ATOM 732 C C . VAL A 1 90 ? 11.095 4.475 -14.511 1.00 96.62 90 VAL A C 1
ATOM 734 O O . VAL A 1 90 ? 10.599 5.597 -14.558 1.00 96.62 90 VAL A O 1
ATOM 737 N N . SER A 1 91 ? 10.383 3.393 -14.225 1.00 97.31 91 SER A N 1
ATOM 738 C CA . SER A 1 91 ? 8.960 3.408 -13.892 1.00 97.31 91 SER A CA 1
ATOM 739 C C . SER A 1 91 ? 8.688 2.578 -12.640 1.00 97.31 91 SER A C 1
ATOM 741 O O . SER A 1 91 ? 9.425 1.641 -12.332 1.00 97.31 91 SER A O 1
ATOM 743 N N . ILE A 1 92 ? 7.643 2.951 -11.901 1.00 98.19 92 ILE A N 1
ATOM 744 C CA . ILE A 1 92 ? 7.182 2.241 -10.703 1.00 98.19 92 ILE A CA 1
ATOM 745 C C . ILE A 1 92 ? 5.886 1.518 -11.062 1.00 98.19 92 ILE A C 1
ATOM 747 O O . ILE A 1 92 ? 4.961 2.139 -11.585 1.00 98.19 92 ILE A O 1
ATOM 751 N N . LEU A 1 93 ? 5.826 0.220 -10.787 1.00 97.81 93 LEU A N 1
ATOM 752 C CA . LEU A 1 93 ? 4.676 -0.643 -11.056 1.00 97.81 93 LEU A CA 1
ATOM 753 C C . LEU A 1 93 ? 4.057 -1.130 -9.735 1.00 97.81 93 LEU A C 1
ATOM 755 O O . LEU A 1 93 ? 4.657 -0.982 -8.673 1.00 97.81 93 LEU A O 1
ATOM 759 N N . ASP A 1 94 ? 2.868 -1.730 -9.803 1.00 97.38 94 ASP A N 1
ATOM 760 C CA . ASP A 1 94 ? 2.185 -2.375 -8.665 1.00 97.38 94 ASP A CA 1
ATOM 761 C C . ASP A 1 94 ? 1.787 -1.418 -7.521 1.00 97.38 94 ASP A C 1
ATOM 763 O O . ASP A 1 94 ? 1.891 -1.731 -6.333 1.00 97.38 94 ASP A O 1
ATOM 767 N N . LEU A 1 95 ? 1.295 -0.227 -7.876 1.00 96.44 95 LEU A N 1
ATOM 768 C CA . LEU A 1 95 ? 0.915 0.832 -6.929 1.00 96.44 95 LEU A CA 1
ATOM 769 C C . LEU A 1 95 ? -0.525 0.734 -6.394 1.00 96.44 95 LEU A C 1
ATOM 771 O O . LEU A 1 95 ? -1.086 1.722 -5.915 1.00 96.44 95 LEU A O 1
ATOM 775 N N . ASP A 1 96 ? -1.122 -0.456 -6.412 1.00 94.12 96 ASP A N 1
ATOM 776 C CA . ASP A 1 96 ? -2.462 -0.662 -5.869 1.00 94.12 96 ASP A CA 1
ATOM 777 C C . ASP A 1 96 ? -2.457 -0.558 -4.328 1.00 94.12 96 ASP A C 1
ATOM 779 O O . ASP A 1 96 ? -1.665 -1.235 -3.650 1.00 94.12 96 ASP A O 1
ATOM 783 N N . PRO A 1 97 ? -3.336 0.261 -3.714 1.00 91.06 97 PRO A N 1
ATOM 784 C CA . PRO A 1 97 ? -3.421 0.365 -2.262 1.00 91.06 97 PRO A CA 1
ATOM 785 C C . PRO A 1 97 ? -3.740 -0.987 -1.618 1.00 91.06 97 PRO A C 1
ATOM 787 O O . PRO A 1 97 ? -4.776 -1.593 -1.900 1.00 91.06 97 PRO A O 1
ATOM 790 N N . LYS A 1 98 ? -2.899 -1.453 -0.683 1.00 95.88 98 LYS A N 1
ATOM 791 C CA . LYS A 1 98 ? -3.179 -2.704 0.046 1.00 95.88 98 LYS A CA 1
ATOM 792 C C . LYS A 1 98 ? -4.545 -2.606 0.747 1.00 95.88 98 LYS A C 1
ATOM 794 O O . LYS A 1 98 ? -4.850 -1.561 1.328 1.00 95.88 98 LYS A O 1
ATOM 799 N N . PRO A 1 99 ? -5.388 -3.653 0.742 1.00 94.31 99 PRO A N 1
ATOM 800 C CA . PRO A 1 99 ? -6.721 -3.585 1.343 1.00 94.31 99 PRO A CA 1
ATOM 801 C C . PRO A 1 99 ? -6.645 -3.455 2.869 1.00 94.31 99 PRO A C 1
ATOM 803 O O . PRO A 1 99 ? -5.720 -3.977 3.497 1.00 94.31 99 PRO A O 1
ATOM 806 N N . PHE A 1 100 ? -7.631 -2.795 3.484 1.00 93.56 100 PHE A N 1
ATOM 807 C CA . PHE A 1 100 ? -7.685 -2.591 4.941 1.00 93.56 100 PHE A CA 1
ATOM 808 C C . PHE A 1 100 ? -7.619 -3.913 5.726 1.00 93.56 100 PHE A C 1
ATOM 810 O O . PHE A 1 100 ? -6.859 -4.029 6.687 1.00 93.56 100 PHE A O 1
ATOM 817 N N . ASP A 1 101 ? -8.326 -4.946 5.267 1.00 92.25 101 ASP A N 1
ATOM 818 C CA . ASP A 1 101 ? -8.408 -6.235 5.971 1.00 92.25 101 ASP A CA 1
ATOM 819 C C . ASP A 1 101 ? -7.069 -6.999 5.992 1.00 92.25 101 ASP A C 1
ATOM 821 O O . ASP A 1 101 ? -6.885 -7.948 6.761 1.00 92.25 101 ASP A O 1
ATOM 825 N N . SER A 1 102 ? -6.084 -6.570 5.191 1.00 93.44 102 SER A N 1
ATOM 826 C CA . SER A 1 102 ? -4.748 -7.168 5.200 1.00 93.44 102 SER A CA 1
ATOM 827 C C . SER A 1 102 ? -3.958 -6.865 6.477 1.00 93.44 102 SER A C 1
ATOM 829 O O . SER A 1 102 ? -3.082 -7.654 6.827 1.00 93.44 102 SER A O 1
ATOM 831 N N . ILE A 1 103 ? -4.274 -5.795 7.216 1.00 95.75 103 ILE A N 1
ATOM 832 C CA . ILE A 1 103 ? -3.480 -5.321 8.365 1.00 95.75 103 ILE A CA 1
ATOM 833 C C . ILE A 1 103 ? -3.366 -6.395 9.455 1.00 95.75 103 ILE A C 1
ATOM 835 O O . ILE A 1 103 ? -2.268 -6.723 9.905 1.00 95.75 103 ILE A O 1
ATOM 839 N N . SER A 1 104 ? -4.481 -7.025 9.834 1.00 94.62 104 SER A N 1
ATOM 840 C CA . SER A 1 104 ? -4.472 -8.097 10.839 1.00 94.62 104 SER A CA 1
ATOM 841 C C . SER A 1 104 ? -3.675 -9.316 10.370 1.00 94.62 104 SER A C 1
ATOM 843 O O . SER A 1 104 ? -3.022 -9.995 11.165 1.00 94.62 104 SER A O 1
ATOM 845 N N . ARG A 1 105 ? -3.693 -9.613 9.064 1.00 95.81 105 ARG A N 1
ATOM 846 C CA . ARG A 1 105 ? -2.849 -10.664 8.487 1.00 95.81 105 ARG A CA 1
ATOM 847 C C . ARG A 1 105 ? -1.372 -10.277 8.555 1.00 95.81 105 ARG A C 1
ATOM 849 O O . ARG A 1 105 ? -0.579 -11.139 8.920 1.00 95.81 105 ARG A O 1
ATOM 856 N N . GLN A 1 106 ? -1.023 -9.028 8.254 1.00 96.94 106 GLN A N 1
ATOM 857 C CA . GLN A 1 106 ? 0.357 -8.546 8.308 1.00 96.94 106 GLN A CA 1
ATOM 858 C C . GLN A 1 106 ? 0.936 -8.621 9.721 1.00 96.94 106 GLN A C 1
ATOM 860 O O . GLN A 1 106 ? 2.025 -9.159 9.883 1.00 96.94 106 GLN A O 1
ATOM 865 N N . LEU A 1 107 ? 0.181 -8.225 10.751 1.00 97.19 107 LEU A N 1
ATOM 866 C CA . LEU A 1 107 ? 0.625 -8.358 12.145 1.00 97.19 107 LEU A CA 1
ATOM 867 C C . LEU A 1 107 ? 0.960 -9.814 12.511 1.00 97.19 107 LEU A C 1
ATOM 869 O O . LEU A 1 107 ? 1.997 -10.093 13.106 1.00 97.19 107 LEU A O 1
ATOM 873 N N . ARG A 1 108 ? 0.104 -10.768 12.122 1.00 97.94 108 ARG A N 1
ATOM 874 C CA . ARG A 1 108 ? 0.359 -12.197 12.380 1.00 97.94 108 ARG A CA 1
ATOM 875 C C . ARG A 1 108 ? 1.573 -12.721 11.616 1.00 97.94 108 ARG A C 1
ATOM 877 O O . ARG A 1 108 ? 2.258 -13.614 12.110 1.00 97.94 108 ARG A O 1
ATOM 884 N N . LEU A 1 109 ? 1.798 -12.239 10.394 1.00 97.62 109 LEU A N 1
ATOM 885 C CA . LEU A 1 109 ? 2.964 -12.624 9.599 1.00 97.62 109 LEU A CA 1
ATOM 886 C C . LEU A 1 109 ? 4.247 -12.080 10.216 1.00 97.62 109 LEU A C 1
ATOM 888 O O . LEU A 1 109 ? 5.180 -12.853 10.400 1.00 97.62 109 LEU A O 1
ATOM 892 N N . ASP A 1 110 ? 4.257 -10.809 10.604 1.00 97.62 110 ASP A N 1
ATOM 893 C CA . ASP A 1 110 ? 5.386 -10.165 11.271 1.00 97.62 110 ASP A CA 1
ATOM 894 C C . ASP A 1 110 ? 5.793 -10.925 12.542 1.00 97.62 110 ASP A C 1
ATOM 896 O O . ASP A 1 110 ? 6.928 -11.385 12.662 1.00 97.62 110 ASP A O 1
ATOM 900 N N . GLN A 1 111 ? 4.829 -11.223 13.419 1.00 98.06 111 GLN A N 1
ATOM 901 C CA . GLN A 1 111 ? 5.065 -12.018 14.629 1.00 98.06 111 GLN A CA 1
ATOM 902 C C . GLN A 1 111 ? 5.668 -13.397 14.328 1.00 98.06 111 GLN A C 1
ATOM 904 O O . GLN A 1 111 ? 6.557 -13.860 15.048 1.00 98.06 111 GLN A O 1
ATOM 909 N N . LYS A 1 112 ? 5.207 -14.072 13.266 1.00 97.88 112 LYS A N 1
ATOM 910 C CA . LYS A 1 112 ? 5.764 -15.365 12.842 1.00 97.88 112 LYS A CA 1
ATOM 911 C C . LYS A 1 112 ? 7.188 -15.225 12.316 1.00 97.88 112 LYS A C 1
ATOM 913 O O . LYS A 1 112 ? 8.026 -16.051 12.669 1.00 97.88 112 LYS A O 1
ATOM 918 N N . ILE A 1 113 ? 7.454 -14.207 11.500 1.00 96.62 113 ILE A N 1
ATOM 919 C CA . ILE A 1 113 ? 8.778 -13.928 10.936 1.00 96.62 113 ILE A CA 1
ATOM 920 C C . ILE A 1 113 ? 9.766 -13.655 12.070 1.00 96.62 113 ILE A C 1
ATOM 922 O O . ILE A 1 113 ? 10.776 -14.350 12.170 1.00 96.62 113 ILE A O 1
ATOM 926 N N . VAL A 1 114 ? 9.436 -12.729 12.974 1.00 96.38 114 VAL A N 1
ATOM 927 C CA . VAL A 1 114 ? 10.278 -12.373 14.124 1.00 96.38 114 VAL A CA 1
ATOM 928 C C . VAL A 1 114 ? 10.490 -13.579 15.038 1.00 96.38 114 VAL A C 1
ATOM 930 O O . VAL A 1 114 ? 11.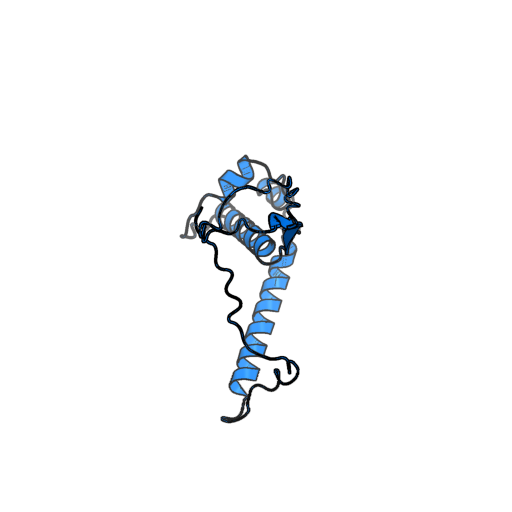624 -13.890 15.395 1.00 96.38 114 VAL A O 1
ATOM 933 N N . SER A 1 115 ? 9.427 -14.315 15.380 1.00 96.00 115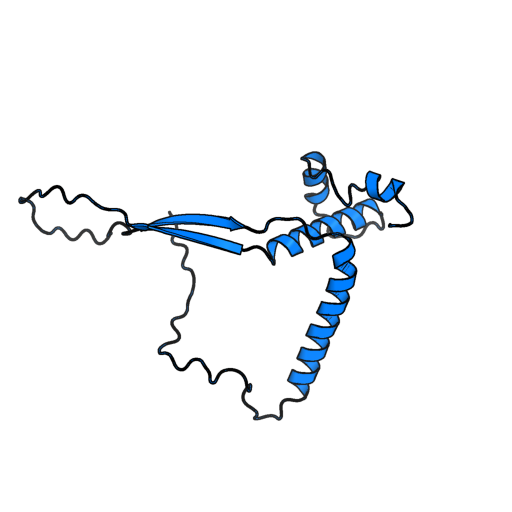 SER A N 1
ATOM 934 C CA . SER A 1 115 ? 9.545 -15.505 16.231 1.00 96.00 115 SER A CA 1
ATOM 935 C C . SER A 1 115 ? 10.435 -16.578 15.604 1.00 96.00 115 SER A C 1
ATOM 937 O O . SER A 1 115 ? 11.259 -17.169 16.301 1.00 96.00 115 SER A O 1
ATOM 939 N N . CYS A 1 116 ? 10.288 -16.830 14.302 1.00 95.69 116 CYS A N 1
ATOM 940 C CA . CYS A 1 116 ? 11.114 -17.791 13.579 1.00 95.69 116 CYS A CA 1
ATOM 941 C C . CYS A 1 116 ? 12.579 -17.345 13.565 1.00 95.69 116 CYS A C 1
ATOM 943 O O . CYS A 1 116 ? 13.450 -18.103 13.979 1.00 95.69 116 CYS A O 1
ATOM 945 N N . TYR A 1 117 ? 12.835 -16.089 13.191 1.00 94.44 117 TYR A N 1
ATOM 946 C CA . TYR A 1 117 ? 14.180 -15.523 13.152 1.00 94.44 117 TYR A CA 1
ATOM 947 C C . TYR A 1 117 ? 14.890 -15.625 14.508 1.00 94.44 117 TYR A C 1
ATOM 949 O O . TYR A 1 117 ? 16.016 -16.112 14.580 1.00 94.44 117 TYR A O 1
ATOM 957 N N . LEU A 1 118 ? 14.216 -15.248 15.600 1.00 93.00 118 LEU A N 1
ATOM 958 C CA . LEU A 1 118 ? 14.781 -15.324 16.950 1.00 93.00 118 LEU A CA 1
ATOM 959 C C . LEU A 1 118 ? 15.039 -16.769 17.398 1.00 93.00 118 LEU A C 1
ATOM 961 O O . LEU A 1 118 ? 16.079 -17.047 17.993 1.00 93.00 118 LEU A O 1
ATOM 965 N N . LYS A 1 119 ? 14.134 -17.707 17.084 1.00 92.00 119 LYS A N 1
ATOM 966 C CA . LYS A 1 119 ? 14.330 -19.136 17.382 1.00 92.00 119 LYS A CA 1
ATOM 967 C C . LYS A 1 119 ? 15.522 -19.709 16.624 1.00 92.00 119 LYS A C 1
ATOM 969 O O . LYS A 1 119 ? 16.335 -20.405 17.220 1.00 92.00 119 LYS A O 1
ATOM 974 N N . THR A 1 120 ? 15.657 -19.393 15.339 1.00 83.62 120 THR A N 1
ATOM 975 C CA . THR A 1 120 ? 16.767 -19.875 14.509 1.00 83.62 120 THR A CA 1
ATOM 976 C C . THR A 1 120 ? 18.094 -19.221 14.897 1.00 83.62 120 THR A C 1
ATOM 978 O O . THR A 1 120 ? 19.111 -19.906 14.948 1.00 83.62 120 THR A O 1
ATOM 981 N N . SER A 1 121 ? 18.094 -17.934 15.257 1.00 66.69 121 SER A N 1
ATOM 982 C CA . SER A 1 121 ? 19.293 -17.227 15.728 1.00 66.69 121 SER A CA 1
ATOM 983 C C . SER A 1 121 ? 19.760 -17.694 17.112 1.00 66.69 121 SER A C 1
ATOM 985 O O . SER A 1 121 ? 20.957 -17.648 17.383 1.00 66.69 121 SER A O 1
ATOM 987 N N . GLY A 1 122 ? 18.849 -18.138 17.985 1.00 58.81 122 GLY A N 1
ATOM 988 C CA . GLY A 1 122 ? 19.184 -18.732 19.285 1.00 58.81 122 GLY A CA 1
ATOM 989 C C . GLY A 1 122 ? 19.547 -20.222 19.223 1.00 58.81 122 GLY A C 1
ATOM 990 O O . GLY A 1 122 ? 20.187 -20.728 20.140 1.00 58.81 122 GLY A O 1
ATOM 991 N N . ALA A 1 123 ? 19.156 -20.921 18.151 1.00 55.69 123 ALA A N 1
ATOM 992 C CA . ALA A 1 123 ? 19.410 -22.350 17.942 1.00 55.69 123 ALA A CA 1
ATOM 993 C C . ALA A 1 123 ? 20.666 -22.649 17.106 1.00 55.69 123 ALA A C 1
ATOM 995 O O . ALA A 1 123 ? 21.014 -23.816 16.929 1.00 55.69 123 ALA A O 1
ATOM 996 N N . LEU A 1 124 ? 21.353 -21.627 16.585 1.00 52.25 124 LEU A N 1
ATOM 997 C CA . LEU A 1 124 ? 22.623 -21.808 15.891 1.00 52.25 124 LEU A CA 1
ATOM 998 C C . LEU A 1 124 ? 23.707 -22.137 16.937 1.00 52.25 124 LEU A C 1
ATOM 1000 O O . LEU A 1 124 ? 24.011 -21.280 17.773 1.00 52.25 124 LEU A O 1
ATOM 1004 N N . PRO A 1 125 ? 24.305 -23.346 16.946 1.00 53.94 125 PRO A N 1
ATOM 1005 C CA . PRO A 1 125 ? 25.450 -23.597 17.810 1.00 53.94 125 PRO A CA 1
ATOM 1006 C C . PRO A 1 125 ? 26.546 -22.583 17.463 1.00 53.94 125 PRO A C 1
ATOM 1008 O O . PRO A 1 125 ? 26.740 -22.271 16.286 1.00 53.94 125 PRO A O 1
ATOM 1011 N N . LYS A 1 126 ? 27.251 -22.055 18.475 1.00 50.66 126 LYS A N 1
ATOM 1012 C CA . LYS A 1 126 ? 28.433 -21.189 18.304 1.00 50.66 126 LYS A CA 1
ATOM 1013 C C . LYS A 1 126 ? 29.443 -21.905 17.391 1.00 50.66 126 LYS A C 1
ATOM 1015 O O . LYS A 1 126 ? 30.236 -22.701 17.876 1.00 50.66 126 LYS A O 1
ATOM 1020 N N . GLY A 1 127 ? 29.370 -21.679 16.079 1.00 54.44 127 GLY A N 1
ATOM 1021 C CA . GLY A 1 127 ? 30.207 -22.352 15.079 1.00 54.44 127 GLY A CA 1
ATOM 1022 C C . GLY A 1 127 ? 29.483 -22.927 13.855 1.00 54.44 127 GLY A C 1
ATOM 1023 O O . GLY A 1 127 ? 30.162 -23.301 12.904 1.00 54.44 127 GLY A O 1
ATOM 1024 N N . ALA A 1 128 ? 28.148 -22.979 13.809 1.00 49.16 128 ALA A N 1
ATOM 1025 C CA . ALA A 1 128 ? 27.460 -23.309 12.561 1.00 49.16 128 ALA A CA 1
ATOM 1026 C C . ALA A 1 128 ? 27.427 -22.075 11.650 1.00 49.16 128 ALA A C 1
ATOM 1028 O O . ALA A 1 128 ? 26.775 -21.078 11.948 1.00 49.16 128 ALA A O 1
ATOM 1029 N N . LEU A 1 129 ? 28.154 -22.138 10.534 1.00 55.59 129 LEU A N 1
ATOM 1030 C CA . LEU A 1 129 ? 28.007 -21.184 9.438 1.00 55.59 129 LEU A CA 1
ATOM 1031 C C . LEU A 1 129 ? 26.549 -21.203 8.944 1.00 55.59 129 LEU A C 1
ATOM 1033 O O . LEU A 1 129 ? 25.947 -22.281 8.903 1.00 55.59 129 LEU A O 1
ATOM 1037 N N . PRO A 1 130 ? 25.968 -20.047 8.569 1.00 48.34 130 PRO A N 1
ATOM 1038 C CA . PRO A 1 130 ? 24.598 -19.986 8.081 1.00 48.34 130 PRO A CA 1
ATOM 1039 C C . PRO A 1 130 ? 24.451 -20.916 6.877 1.00 48.34 130 PRO A C 1
ATOM 1041 O O . PRO A 1 130 ? 25.064 -20.723 5.826 1.00 48.34 130 PRO A O 1
ATOM 1044 N N . LEU A 1 131 ? 23.641 -21.955 7.055 1.00 52.66 131 LEU A N 1
ATOM 1045 C CA . LEU A 1 131 ? 23.451 -23.042 6.105 1.00 52.66 131 LEU A CA 1
ATOM 1046 C C . LEU A 1 131 ? 22.478 -22.603 5.004 1.00 52.66 131 LEU A C 1
ATOM 1048 O O . LEU A 1 131 ? 21.454 -23.231 4.809 1.00 52.66 131 LEU A O 1
ATOM 1052 N N . LEU A 1 132 ? 22.767 -21.480 4.339 1.00 51.19 132 LEU A N 1
ATOM 1053 C CA . LEU A 1 132 ? 22.076 -20.972 3.150 1.00 51.19 132 LEU A CA 1
ATOM 1054 C C . LEU A 1 132 ? 22.964 -19.927 2.439 1.00 51.19 132 LEU A C 1
ATOM 1056 O O . LEU A 1 132 ? 22.651 -18.742 2.400 1.00 51.19 132 LEU A O 1
ATOM 1060 N N . SER A 1 133 ? 24.101 -20.354 1.873 1.00 45.81 133 SER A N 1
ATOM 1061 C CA . SER A 1 133 ? 24.734 -19.608 0.765 1.00 45.81 133 SER A CA 1
ATOM 1062 C C . SER A 1 133 ? 25.773 -20.395 -0.052 1.00 45.81 133 SER A C 1
ATOM 1064 O O . SER A 1 133 ? 26.678 -19.811 -0.627 1.00 45.81 133 SER A O 1
ATOM 1066 N N . ASN A 1 134 ? 25.646 -21.722 -0.173 1.00 40.22 134 ASN A N 1
ATOM 1067 C CA . ASN A 1 134 ? 26.531 -22.520 -1.046 1.00 40.22 134 ASN A CA 1
ATOM 1068 C C . ASN A 1 134 ? 25.914 -22.810 -2.427 1.00 40.22 134 ASN A C 1
ATOM 1070 O O . ASN A 1 134 ? 26.162 -23.858 -3.017 1.00 40.22 134 ASN A O 1
ATOM 1074 N N . ARG A 1 135 ? 25.096 -21.893 -2.961 1.00 44.47 135 ARG A N 1
ATOM 1075 C CA . ARG A 1 135 ? 24.565 -21.999 -4.334 1.00 44.47 135 ARG A CA 1
ATOM 1076 C C . ARG A 1 135 ? 24.699 -20.733 -5.181 1.00 44.47 135 ARG A C 1
ATOM 1078 O O . ARG A 1 135 ? 23.969 -20.567 -6.147 1.00 44.47 135 ARG A O 1
ATOM 1085 N N . ILE A 1 136 ? 25.680 -19.890 -4.865 1.00 44.81 136 ILE A N 1
ATOM 1086 C CA . ILE A 1 136 ? 26.229 -18.930 -5.828 1.00 44.81 136 ILE A CA 1
ATOM 1087 C C . ILE A 1 136 ? 27.739 -19.156 -5.876 1.00 44.81 136 ILE A C 1
ATOM 1089 O O . ILE A 1 136 ? 28.525 -18.459 -5.247 1.00 44.81 136 ILE A O 1
ATOM 1093 N N . THR A 1 137 ? 28.151 -20.199 -6.591 1.00 47.19 137 THR A N 1
ATOM 1094 C CA . THR A 1 137 ? 29.490 -20.238 -7.179 1.00 47.19 137 THR A CA 1
ATOM 1095 C C . THR A 1 137 ? 29.414 -19.479 -8.497 1.00 47.19 137 THR A C 1
ATOM 1097 O O . THR A 1 137 ? 29.180 -20.074 -9.545 1.00 47.19 137 THR A O 1
ATOM 1100 N N . ALA A 1 138 ? 29.546 -18.161 -8.420 1.00 40.25 138 ALA A N 1
ATOM 1101 C CA . ALA A 1 138 ? 29.890 -17.301 -9.541 1.00 40.25 138 ALA A CA 1
ATOM 1102 C C . ALA A 1 138 ? 30.648 -16.106 -8.950 1.00 40.25 138 ALA A C 1
ATOM 1104 O O . ALA A 1 138 ? 30.076 -15.327 -8.195 1.00 40.25 138 ALA A O 1
ATOM 1105 N N . THR A 1 139 ? 31.964 -16.129 -9.167 1.00 44.28 139 THR A N 1
ATOM 1106 C CA . THR A 1 139 ? 32.884 -14.992 -9.357 1.00 44.28 139 THR A CA 1
ATOM 1107 C C . THR A 1 139 ? 32.467 -13.625 -8.809 1.00 44.28 139 THR A C 1
ATOM 1109 O O . THR A 1 139 ? 31.459 -13.082 -9.234 1.00 44.28 139 THR A O 1
ATOM 1112 N N . GLU A 1 140 ? 33.333 -13.077 -7.947 1.00 42.44 140 GLU A N 1
ATOM 1113 C CA . GLU A 1 140 ? 33.396 -11.675 -7.501 1.00 42.44 140 GLU A CA 1
ATOM 1114 C C . GLU A 1 140 ? 32.084 -11.069 -6.985 1.00 42.44 140 GLU A C 1
ATOM 1116 O O . GLU A 1 140 ? 31.173 -10.694 -7.715 1.00 42.44 140 GLU A O 1
ATOM 1121 N N . ARG A 1 141 ? 32.026 -10.895 -5.660 1.00 50.25 141 ARG A N 1
ATOM 1122 C CA . ARG A 1 141 ? 31.133 -9.913 -5.049 1.00 50.25 141 ARG A CA 1
ATOM 1123 C C . ARG A 1 141 ? 31.621 -8.519 -5.440 1.00 50.25 141 ARG A C 1
ATOM 1125 O O . ARG A 1 141 ? 32.310 -7.876 -4.653 1.00 50.25 141 ARG A O 1
ATOM 1132 N N . ASP A 1 142 ? 31.254 -8.073 -6.631 1.00 44.50 142 ASP A N 1
ATOM 1133 C CA . ASP A 1 142 ? 31.160 -6.648 -6.889 1.00 44.50 142 ASP A C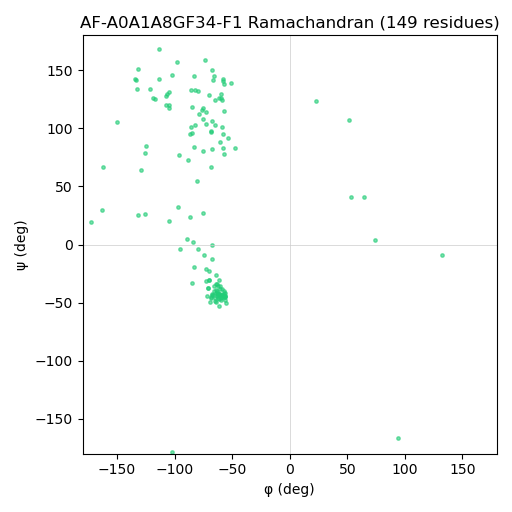A 1
ATOM 1134 C C . ASP A 1 142 ? 30.042 -6.102 -5.999 1.00 44.50 142 ASP A C 1
ATOM 1136 O O . ASP A 1 142 ? 28.914 -6.604 -5.985 1.00 44.50 142 ASP A O 1
ATOM 1140 N N . ASP A 1 143 ? 30.381 -5.104 -5.186 1.00 46.19 143 ASP A N 1
ATOM 1141 C CA . ASP A 1 143 ? 29.416 -4.301 -4.448 1.00 46.19 143 ASP A CA 1
ATOM 1142 C C . ASP A 1 143 ? 28.459 -3.668 -5.471 1.00 46.19 143 ASP A C 1
ATOM 1144 O O . ASP A 1 143 ? 28.747 -2.617 -6.042 1.00 46.19 143 ASP A O 1
ATOM 1148 N N . CYS A 1 144 ? 27.307 -4.302 -5.715 1.00 50.28 144 CYS A N 1
ATOM 1149 C CA . CYS A 1 144 ? 26.223 -3.763 -6.537 1.00 50.28 144 CYS A CA 1
ATOM 1150 C C . CYS A 1 144 ? 25.573 -2.560 -5.831 1.00 50.28 144 CYS A C 1
ATOM 1152 O O . CYS A 1 144 ? 24.424 -2.610 -5.390 1.00 50.28 144 CYS A O 1
ATOM 1154 N N . ARG A 1 145 ? 26.320 -1.466 -5.677 1.00 48.97 145 ARG A N 1
ATOM 1155 C CA . ARG A 1 145 ? 25.799 -0.164 -5.272 1.00 48.97 145 ARG A CA 1
ATOM 1156 C C . ARG A 1 145 ? 25.306 0.545 -6.523 1.00 48.97 145 ARG A C 1
ATOM 1158 O O . ARG A 1 145 ? 26.084 0.845 -7.422 1.00 48.97 145 ARG A O 1
ATOM 1165 N N . LEU A 1 146 ? 24.011 0.850 -6.557 1.00 53.56 146 LEU A N 1
ATOM 1166 C CA . LEU A 1 146 ? 23.462 1.802 -7.518 1.00 53.56 146 LEU A CA 1
ATOM 1167 C C . LEU A 1 146 ? 24.065 3.179 -7.211 1.00 53.56 146 LEU A C 1
ATOM 1169 O O . LEU A 1 146 ? 23.704 3.826 -6.228 1.00 53.56 146 LEU A O 1
ATOM 1173 N N . LEU A 1 147 ? 25.041 3.588 -8.021 1.00 61.72 147 LEU A N 1
ATOM 1174 C CA . LEU A 1 147 ? 25.667 4.901 -7.943 1.00 61.72 147 LEU A CA 1
ATOM 1175 C C . LEU A 1 147 ? 24.827 5.886 -8.758 1.00 61.72 147 LEU A C 1
ATOM 1177 O O . LEU A 1 147 ? 24.905 5.929 -9.985 1.00 61.72 147 LEU A O 1
ATOM 1181 N N . PHE A 1 148 ? 24.015 6.681 -8.066 1.00 50.41 148 PHE A N 1
ATOM 1182 C CA . PHE A 1 148 ? 23.360 7.832 -8.673 1.00 50.41 148 PHE A CA 1
ATOM 1183 C C . PHE A 1 148 ? 24.404 8.933 -8.846 1.00 50.41 148 PHE A C 1
ATOM 1185 O O . PHE A 1 148 ? 24.878 9.510 -7.868 1.00 50.41 148 PHE A O 1
ATOM 1192 N N . HIS A 1 149 ? 24.796 9.180 -10.091 1.00 47.03 149 HIS A N 1
ATOM 1193 C CA . HIS A 1 149 ? 25.682 10.285 -10.425 1.00 47.03 149 HIS A CA 1
ATOM 1194 C C . HIS A 1 149 ? 24.831 11.561 -10.531 1.00 47.03 149 HIS A C 1
ATOM 1196 O O . HIS A 1 149 ? 23.753 11.508 -11.127 1.00 47.03 149 HIS A O 1
ATOM 1202 N N . PRO A 1 150 ? 25.249 12.681 -9.917 1.00 50.38 150 PRO A N 1
ATOM 1203 C CA . PRO A 1 150 ? 24.523 13.940 -10.027 1.00 50.38 150 PRO A CA 1
ATOM 1204 C C . PRO A 1 150 ? 24.587 14.477 -11.464 1.00 50.38 150 PRO A C 1
ATOM 1206 O O . PRO A 1 150 ? 25.623 14.356 -12.120 1.00 50.38 150 PRO A O 1
ATOM 1209 N N . MET A 1 151 ? 23.465 15.048 -11.913 1.00 37.12 151 MET A N 1
ATOM 1210 C CA . MET A 1 151 ? 23.327 15.794 -13.173 1.00 37.12 151 MET A CA 1
ATOM 1211 C C . MET A 1 151 ? 23.927 17.193 -13.048 1.00 37.12 151 MET A C 1
ATOM 1213 O O . MET A 1 151 ? 23.763 17.795 -11.959 1.00 37.12 151 MET A O 1
#

Secondary structure (DSSP, 8-state):
-TT-HHHHHHTTTT----HHHHHHHT----S--S-HHHHHHHHHHHHHHHHHTT-EEEEEEEE--------TT--------PPPSEEEEEEEE--PPPPTTHHHHHHHHHHHHHHHHHHHHHHS-TT---SS-TT---S------------

Nearest PDB structures (foldseek):
  7tlf-assembly4_O  TM=3.502E-01  e=2.284E+00  Proteomonas sulcata
  1qgw-assembly1_B  TM=3.528E-01  e=5.101E+00  Rhodomonas sp. CS24
  1qgw-assembly1_A  TM=3.542E-01  e=5.832E+00  Rhodomonas sp. CS24
  7t7u-assembly1_A  TM=2.907E-01  e=3.649E+00  Chroomonas sp. M1627
  4lms-assembly1_A  TM=2.854E-01  e=5.832E+00  Chroomonas sp.

Foldseek 3Di:
DVVCVVVCVVLQQVDPPDPVNVVLLPPDDPDDPVDPNVVSSVLQVVQQVVQVVPKDKDKDWDFDPPPPPPPPDDDDDDPVDDDDRTDMDIDIGRNDRDHSVCPVVVVVVVVVVVVVVVVVVVPDPPDDDPPPDPPPPDDDPDPPDPDDDDD

Solvent-accessible surface area (backbone atoms only — not comparable to full-atom values): 9998 Å² total; per-residue (Å²): 96,87,92,36,58,72,56,37,58,74,68,36,73,91,36,82,89,44,69,74,48,50,59,56,48,67,58,86,71,90,74,84,83,83,45,69,68,58,54,50,33,52,52,52,47,49,29,50,52,54,16,69,74,65,42,46,80,50,76,48,75,42,74,54,81,73,79,79,75,84,72,91,82,75,79,94,71,88,66,92,66,75,74,69,62,48,51,76,49,78,48,80,44,62,80,60,73,52,60,77,80,49,54,70,54,48,55,56,49,49,54,50,51,53,52,48,51,54,53,53,67,71,66,51,57,98,81,63,71,79,92,81,69,92,82,69,94,66,82,77,91,68,82,87,66,90,76,84,75,86,129

Mean predicted aligned error: 14.17 Å